Protein AF-A0A061F6M1-F1 (afdb_monomer_lite)

Sequence (138 aa):
MARRAATRREVLHADFLTPPITKESMLVLGKLADVKAVAQGGYAQAERCCISTGHSEVLTSDPDVVAALNITGNFGFQPCSHGDFLGAILGTCIAREKLGDIILQWAEHADDYSLGRSLSAKEGKEGCESHRLSDHRL

Foldseek 3Di:
DQVCQQPVQDKDKFFWDAQVCVVVVQVVQVPDPQKDKDWDQPDDPWRTTMIIIHGCVNCVDDDPFKDKDKDWDQCLVPDDDPVNVVVVVVVVVDDPRQKTDKDWDDDPDPPDSPGITMIIIMGTDDPDDDPPPPDPDD

Organism: Theobroma cacao (NCBI:txid3641)

Structure (mmCIF, N/CA/C/O backbone):
data_AF-A0A061F6M1-F1
#
_entry.id   AF-A0A061F6M1-F1
#
loop_
_atom_site.group_PDB
_atom_site.id
_atom_site.type_symbol
_atom_site.label_atom_id
_atom_site.label_alt_id
_atom_site.label_comp_id
_atom_site.label_asym_id
_atom_site.label_entity_id
_atom_site.label_seq_id
_atom_site.pdbx_PDB_ins_code
_atom_site.Cartn_x
_atom_site.Cartn_y
_atom_site.Cartn_z
_atom_site.occupancy
_atom_site.B_iso_or_equiv
_atom_site.auth_seq_id
_atom_site.auth_comp_id
_atom_site.auth_asym_id
_atom_site.auth_atom_id
_atom_site.pdbx_PDB_model_num
ATOM 1 N N . MET A 1 1 ? -9.709 8.203 10.383 1.00 82.62 1 MET A N 1
ATOM 2 C CA . MET A 1 1 ? -10.407 6.990 9.893 1.00 82.62 1 MET A CA 1
ATOM 3 C C . MET A 1 1 ? -10.977 6.147 11.032 1.00 82.62 1 MET A C 1
ATOM 5 O O . MET A 1 1 ? -12.186 5.983 11.063 1.00 82.62 1 MET A O 1
ATOM 9 N N . ALA A 1 2 ? -10.174 5.707 12.009 1.00 82.69 2 ALA A N 1
ATOM 10 C CA . ALA A 1 2 ? -10.619 4.812 13.092 1.00 82.69 2 ALA A CA 1
ATOM 11 C C . ALA A 1 2 ? -11.904 5.240 13.832 1.00 82.69 2 ALA A C 1
ATOM 13 O O . ALA A 1 2 ? -12.821 4.440 13.974 1.00 82.69 2 ALA A O 1
ATOM 14 N N . ARG A 1 3 ? -12.038 6.520 14.219 1.00 84.25 3 ARG A N 1
ATOM 15 C CA . ARG A 1 3 ? -13.266 7.024 14.869 1.00 84.25 3 ARG A CA 1
ATOM 16 C C . ARG A 1 3 ? -14.522 6.806 14.019 1.00 84.25 3 ARG A C 1
ATOM 18 O O . ARG A 1 3 ? -15.560 6.458 14.559 1.00 84.25 3 ARG A O 1
ATOM 25 N N . ARG A 1 4 ? -14.420 7.011 12.700 1.00 83.69 4 ARG A N 1
ATOM 26 C CA . ARG A 1 4 ? -15.524 6.781 11.755 1.00 83.69 4 ARG A CA 1
ATOM 27 C C . ARG A 1 4 ? -15.814 5.290 11.599 1.00 83.69 4 ARG A C 1
ATOM 29 O O . ARG A 1 4 ? -16.978 4.925 11.586 1.00 83.69 4 ARG A O 1
ATOM 36 N N . ALA A 1 5 ? -14.778 4.456 11.515 1.00 83.31 5 ALA A N 1
ATOM 37 C CA . ALA A 1 5 ? -14.935 3.006 11.433 1.00 83.31 5 ALA A CA 1
ATOM 38 C C . ALA A 1 5 ? -15.688 2.448 12.654 1.00 83.31 5 ALA A C 1
ATOM 40 O O . ALA A 1 5 ? -16.641 1.692 12.489 1.00 83.31 5 ALA A O 1
ATOM 41 N N . ALA A 1 6 ? -15.330 2.900 13.861 1.00 83.50 6 ALA A N 1
ATOM 42 C CA . ALA A 1 6 ? -15.984 2.486 15.100 1.00 83.50 6 ALA A CA 1
ATOM 43 C C . ALA A 1 6 ? -17.452 2.939 15.185 1.00 83.50 6 ALA A C 1
ATOM 45 O O . ALA A 1 6 ? -18.319 2.154 15.553 1.00 83.50 6 ALA A O 1
ATOM 46 N N . THR A 1 7 ? -17.759 4.194 14.829 1.00 86.00 7 THR A N 1
ATOM 47 C CA . THR A 1 7 ? -19.118 4.738 15.012 1.00 86.00 7 THR A CA 1
ATOM 48 C C . THR A 1 7 ? -20.073 4.433 13.864 1.00 86.00 7 THR A C 1
ATOM 50 O O . THR A 1 7 ? -21.268 4.288 14.096 1.00 86.00 7 THR A O 1
ATOM 53 N N . ARG A 1 8 ? -19.574 4.368 12.625 1.00 83.44 8 ARG A N 1
ATOM 54 C CA . ARG A 1 8 ? -20.399 4.222 11.414 1.00 83.44 8 ARG A CA 1
ATOM 55 C C . ARG A 1 8 ? -20.388 2.809 10.842 1.00 83.44 8 ARG A C 1
ATOM 57 O O . ARG A 1 8 ? -21.097 2.568 9.874 1.00 83.44 8 ARG A O 1
ATOM 64 N N . ARG A 1 9 ? -19.597 1.892 11.418 1.00 83.19 9 ARG A N 1
ATOM 65 C CA . ARG A 1 9 ? -19.432 0.510 10.927 1.00 83.19 9 ARG A CA 1
ATOM 66 C C . ARG A 1 9 ? -19.046 0.449 9.437 1.00 83.19 9 ARG A C 1
ATOM 68 O O . ARG A 1 9 ? -19.394 -0.487 8.729 1.00 83.19 9 ARG A O 1
ATOM 75 N N . GLU A 1 10 ? -18.304 1.451 8.971 1.00 88.12 10 GLU A N 1
ATOM 76 C CA . GLU A 1 10 ? -17.754 1.532 7.613 1.00 88.12 10 GLU A CA 1
ATOM 77 C C . GLU A 1 10 ? -16.320 0.982 7.597 1.00 88.12 10 GLU A C 1
ATOM 79 O O . GLU A 1 10 ? -15.579 1.144 8.572 1.00 88.12 10 GLU A O 1
ATOM 84 N N . VAL A 1 11 ? -15.907 0.390 6.473 1.00 91.94 11 VAL A N 1
ATOM 85 C CA . VAL A 1 11 ? -14.490 0.121 6.190 1.00 91.94 11 VAL A CA 1
ATOM 86 C C . VAL A 1 11 ? -13.930 1.300 5.401 1.00 91.94 11 VAL A C 1
ATOM 88 O O . VAL A 1 11 ? -14.535 1.760 4.436 1.00 91.94 11 VAL A O 1
ATOM 91 N N . LEU A 1 12 ? -12.792 1.824 5.844 1.00 93.50 12 LEU A N 1
ATOM 92 C CA . LEU A 1 12 ? -12.101 2.946 5.222 1.00 93.50 12 LEU A CA 1
ATOM 93 C C . LEU A 1 12 ? -10.690 2.526 4.838 1.00 93.50 12 LEU A C 1
ATOM 95 O O . LEU A 1 12 ? -10.014 1.851 5.614 1.00 93.50 12 LEU A O 1
ATOM 99 N N . HIS A 1 13 ? -10.227 3.005 3.692 1.00 94.62 13 HIS A N 1
ATOM 100 C CA . HIS A 1 13 ? -8.915 2.683 3.143 1.00 94.62 13 HIS A CA 1
ATOM 101 C C . HIS A 1 13 ? -8.049 3.938 3.120 1.00 94.62 13 HIS A C 1
ATOM 103 O O . HIS A 1 13 ? -8.524 5.021 2.776 1.00 94.62 13 HIS A O 1
ATOM 109 N N . ALA A 1 14 ? -6.809 3.803 3.576 1.00 94.81 14 ALA A N 1
ATOM 110 C CA . ALA A 1 14 ? -5.799 4.836 3.428 1.00 94.81 14 ALA A CA 1
ATOM 111 C C . ALA A 1 14 ? -5.137 4.698 2.056 1.00 94.81 14 ALA A C 1
ATOM 113 O O . ALA A 1 14 ? -5.191 3.639 1.435 1.00 94.81 14 ALA A O 1
ATOM 114 N N . ASP A 1 15 ? -4.450 5.740 1.622 1.00 95.88 15 ASP A N 1
ATOM 115 C CA . ASP A 1 15 ? -3.541 5.632 0.486 1.00 95.88 15 ASP A CA 1
ATOM 116 C C . ASP A 1 15 ? -2.337 4.738 0.823 1.00 95.88 15 ASP A C 1
ATOM 118 O O . ASP A 1 15 ? -2.162 4.308 1.968 1.00 95.88 15 ASP A O 1
ATOM 122 N N . PHE A 1 16 ? -1.484 4.443 -0.159 1.00 96.12 16 PHE A N 1
ATOM 123 C CA . PHE A 1 16 ? -0.243 3.719 0.090 1.00 96.12 16 PHE A CA 1
ATOM 124 C C . PHE A 1 16 ? 0.690 4.532 0.985 1.00 96.12 16 PHE A C 1
ATOM 126 O O . PHE A 1 16 ? 1.196 5.599 0.626 1.00 96.12 16 PHE A O 1
ATOM 133 N N . LEU A 1 17 ? 0.984 3.975 2.149 1.00 96.25 17 LEU A N 1
ATOM 134 C CA . LEU A 1 17 ? 1.886 4.540 3.137 1.00 96.25 17 LEU A CA 1
ATOM 135 C C . LEU A 1 17 ? 3.296 3.977 2.939 1.00 96.25 17 LEU A C 1
ATOM 137 O O . LEU A 1 17 ? 3.492 2.921 2.338 1.00 96.25 17 LEU A O 1
ATOM 141 N N . THR A 1 18 ? 4.304 4.693 3.432 1.00 95.56 18 THR A N 1
ATOM 142 C CA . THR A 1 18 ? 5.681 4.182 3.482 1.00 95.56 18 THR A CA 1
ATOM 143 C C . THR A 1 18 ? 5.823 3.120 4.585 1.00 95.56 18 THR A C 1
ATOM 145 O O . THR A 1 18 ? 4.991 3.084 5.502 1.00 95.56 18 THR A O 1
ATOM 148 N N . PRO A 1 19 ? 6.868 2.268 4.559 1.00 95.31 19 PRO A N 1
ATOM 149 C CA . PRO A 1 19 ? 7.043 1.223 5.568 1.00 95.31 19 PRO A CA 1
ATOM 150 C C . PRO A 1 19 ? 7.049 1.735 7.023 1.00 95.31 19 PRO A C 1
ATOM 152 O O . PRO A 1 19 ? 6.340 1.154 7.850 1.00 95.31 19 PRO A O 1
ATOM 155 N N . PRO A 1 20 ? 7.756 2.838 7.373 1.00 96.94 20 PRO A N 1
ATOM 156 C CA . PRO A 1 20 ? 7.743 3.356 8.743 1.00 96.94 20 PRO A CA 1
ATOM 157 C C . PRO A 1 20 ? 6.348 3.806 9.186 1.00 96.94 20 PRO A C 1
ATOM 159 O O . PRO A 1 20 ? 5.884 3.419 10.257 1.00 96.94 20 PRO A O 1
ATOM 162 N N . ILE A 1 21 ? 5.639 4.542 8.324 1.00 96.88 21 ILE A N 1
ATOM 163 C CA . ILE A 1 21 ? 4.302 5.067 8.625 1.00 96.88 21 ILE A CA 1
ATOM 164 C C . ILE A 1 21 ? 3.281 3.934 8.734 1.00 96.88 21 ILE A C 1
ATOM 166 O O . ILE A 1 21 ? 2.440 3.953 9.633 1.00 96.88 21 ILE A O 1
ATOM 170 N N . THR A 1 22 ? 3.370 2.918 7.871 1.00 96.44 22 THR A N 1
ATOM 171 C CA . THR A 1 22 ? 2.519 1.721 7.951 1.00 96.44 22 THR A CA 1
ATOM 172 C C . THR A 1 22 ? 2.716 1.020 9.292 1.00 96.44 22 THR A C 1
ATOM 174 O O . THR A 1 22 ? 1.748 0.735 9.998 1.00 96.44 22 THR A O 1
ATOM 177 N N . LYS A 1 23 ? 3.978 0.785 9.673 1.00 96.12 23 LYS A N 1
ATOM 178 C CA . LYS A 1 23 ? 4.340 0.107 10.920 1.00 96.12 23 LYS A CA 1
ATOM 179 C C . LYS A 1 23 ? 3.819 0.854 12.144 1.00 96.12 23 LYS A C 1
ATOM 181 O O . LYS A 1 23 ? 3.188 0.244 13.005 1.00 96.12 23 LYS A O 1
ATOM 186 N N . GLU A 1 24 ? 4.058 2.160 12.218 1.00 97.62 24 GLU A N 1
ATOM 187 C CA . GLU A 1 24 ? 3.588 3.000 13.324 1.00 97.62 24 GLU A CA 1
ATOM 188 C C . GLU A 1 24 ? 2.059 3.047 13.389 1.00 97.62 24 GLU A C 1
ATOM 190 O O . GLU A 1 24 ? 1.477 2.864 14.460 1.00 97.62 24 GLU A O 1
ATOM 195 N N . SER A 1 25 ? 1.398 3.208 12.240 1.00 96.44 25 SER A N 1
ATOM 196 C CA . SER A 1 25 ? -0.064 3.253 12.153 1.00 96.44 25 SER A CA 1
ATOM 197 C C . SER A 1 25 ? -0.699 1.957 12.645 1.00 96.44 25 SER A C 1
ATOM 199 O O . SER A 1 25 ? -1.625 2.004 13.450 1.00 96.44 25 SER A O 1
ATOM 201 N N . MET A 1 26 ? -0.179 0.797 12.231 1.00 96.75 26 MET A N 1
ATOM 202 C CA . MET A 1 26 ? -0.667 -0.506 12.698 1.00 96.75 26 MET A CA 1
ATOM 203 C C . MET A 1 26 ? -0.486 -0.679 14.213 1.00 96.75 26 MET A C 1
ATOM 205 O O . MET A 1 26 ? -1.375 -1.203 14.882 1.00 96.75 26 MET A O 1
ATOM 209 N N . LEU A 1 27 ? 0.620 -0.177 14.773 1.00 97.06 27 LEU A N 1
ATOM 210 C CA . LEU A 1 27 ? 0.896 -0.196 16.214 1.00 97.06 27 LEU A CA 1
ATOM 211 C C . LEU A 1 27 ? -0.103 0.647 17.019 1.00 97.06 27 LEU A C 1
ATOM 213 O O . LEU A 1 27 ? -0.479 0.272 18.129 1.00 97.06 27 LEU A O 1
ATOM 217 N N . VAL A 1 28 ? -0.516 1.796 16.481 1.00 96.31 28 VAL A N 1
ATOM 218 C CA . VAL A 1 28 ? -1.509 2.674 17.114 1.00 96.31 28 VAL A CA 1
ATOM 219 C C . VAL A 1 28 ? -2.919 2.110 16.945 1.00 96.31 28 VAL A C 1
ATOM 221 O O . VAL A 1 28 ? -3.662 2.030 17.921 1.00 96.31 28 VAL A O 1
ATOM 224 N N . LEU A 1 29 ? -3.283 1.685 15.733 1.00 95.31 29 LEU A N 1
ATOM 225 C CA . LEU A 1 29 ? -4.609 1.147 15.423 1.00 95.31 29 LEU A CA 1
ATOM 226 C C . LEU A 1 29 ? -4.892 -0.156 16.176 1.00 95.31 29 LEU A C 1
ATOM 228 O O . LEU A 1 29 ? -6.005 -0.335 16.655 1.00 95.31 29 LEU A O 1
ATOM 232 N N . GLY A 1 30 ? -3.884 -1.013 16.364 1.00 93.62 30 GLY A N 1
ATOM 233 C CA . GLY A 1 30 ? -4.015 -2.258 17.126 1.00 93.62 30 GLY A CA 1
ATOM 234 C C . GLY A 1 30 ? -4.314 -2.073 18.619 1.00 93.62 30 GLY A C 1
ATOM 235 O O . GLY A 1 30 ? -4.651 -3.042 19.291 1.00 93.62 30 GLY A O 1
ATOM 236 N N . LYS A 1 31 ? -4.207 -0.848 19.155 1.00 94.62 31 LYS A N 1
ATOM 237 C CA . LYS A 1 31 ? -4.569 -0.524 20.548 1.00 94.62 31 LYS A CA 1
ATOM 238 C C . LYS A 1 31 ? -6.026 -0.085 20.707 1.00 94.62 31 LYS A C 1
ATOM 240 O O . LYS A 1 31 ? -6.475 0.106 21.834 1.00 94.62 31 LYS A O 1
ATOM 245 N N . LEU A 1 32 ? -6.743 0.147 19.608 1.00 92.75 32 LEU A N 1
ATOM 246 C CA . LEU A 1 32 ? -8.117 0.636 19.649 1.00 92.75 32 LEU A CA 1
ATOM 247 C C . LEU A 1 32 ? -9.091 -0.535 19.783 1.00 92.75 32 LEU A C 1
ATOM 249 O O . LEU A 1 32 ? -9.065 -1.466 18.983 1.00 92.75 32 LEU A O 1
ATOM 253 N N . ALA A 1 33 ? -9.972 -0.461 20.781 1.00 89.12 33 ALA A N 1
ATOM 254 C CA . ALA A 1 33 ? -11.077 -1.402 20.912 1.00 89.12 33 ALA A CA 1
ATOM 255 C C . ALA A 1 33 ? -12.041 -1.273 19.723 1.00 89.12 33 ALA A C 1
ATOM 257 O O . ALA A 1 33 ? -12.199 -0.189 19.155 1.00 89.12 33 ALA A O 1
ATOM 258 N N . ASP A 1 34 ? -12.667 -2.392 19.357 1.00 89.19 34 ASP A N 1
ATOM 259 C CA . ASP A 1 34 ? -13.710 -2.494 18.326 1.00 89.19 34 ASP A CA 1
ATOM 260 C C . ASP A 1 34 ? -13.290 -2.074 16.907 1.00 89.19 34 ASP A C 1
ATOM 262 O O . ASP A 1 34 ? -14.112 -2.025 15.990 1.00 89.19 34 ASP A O 1
ATOM 266 N N . VAL A 1 35 ? -11.998 -1.820 16.696 1.00 92.44 35 VAL A N 1
ATOM 267 C CA . VAL A 1 35 ? -11.416 -1.484 15.401 1.00 92.44 35 VAL A CA 1
ATOM 268 C C . VAL A 1 35 ? -10.440 -2.576 14.997 1.00 92.44 35 VAL A C 1
ATOM 270 O O . VAL A 1 35 ? -9.528 -2.932 15.738 1.00 92.44 35 VAL A O 1
ATOM 273 N N . LYS A 1 36 ? -10.589 -3.057 13.767 1.00 95.06 36 LYS A N 1
ATOM 274 C CA . LYS A 1 36 ? -9.608 -3.899 13.097 1.00 95.06 36 LYS A CA 1
ATOM 275 C C . LYS A 1 36 ? -8.922 -3.094 12.001 1.00 95.06 36 LYS A C 1
ATOM 277 O O . LYS A 1 36 ? -9.555 -2.292 11.309 1.00 95.06 36 LYS A O 1
ATOM 282 N N . ALA A 1 37 ? -7.624 -3.320 11.852 1.00 96.12 37 ALA A N 1
ATOM 283 C CA . ALA A 1 37 ? -6.817 -2.762 10.781 1.00 96.12 37 ALA A CA 1
ATOM 284 C C . ALA A 1 37 ? -6.080 -3.885 10.047 1.00 96.12 37 ALA A C 1
ATOM 286 O O . ALA A 1 37 ? -5.609 -4.830 10.679 1.00 96.12 37 ALA A O 1
ATOM 287 N N . VAL A 1 38 ? -5.986 -3.777 8.725 1.00 96.31 38 VAL A N 1
ATOM 288 C CA . VAL A 1 38 ? -5.270 -4.717 7.854 1.00 96.31 38 VAL A CA 1
ATOM 289 C C . VAL A 1 38 ? -4.398 -3.903 6.905 1.00 96.31 38 VAL A C 1
ATOM 291 O O . VAL A 1 38 ? -4.900 -3.001 6.236 1.00 96.31 38 VAL A O 1
ATOM 294 N N . ALA A 1 39 ? -3.100 -4.202 6.860 1.00 95.75 39 ALA A N 1
ATOM 295 C CA . ALA A 1 39 ? -2.158 -3.586 5.928 1.00 95.75 39 ALA A CA 1
ATOM 296 C C . ALA A 1 39 ? -1.983 -4.475 4.691 1.00 95.75 39 ALA A C 1
ATOM 298 O O . ALA A 1 39 ? -1.826 -5.688 4.823 1.00 95.75 39 ALA A O 1
ATOM 299 N N . GLN A 1 40 ? -2.018 -3.884 3.495 1.00 95.12 40 GLN A N 1
ATOM 300 C CA . GLN A 1 40 ? -1.9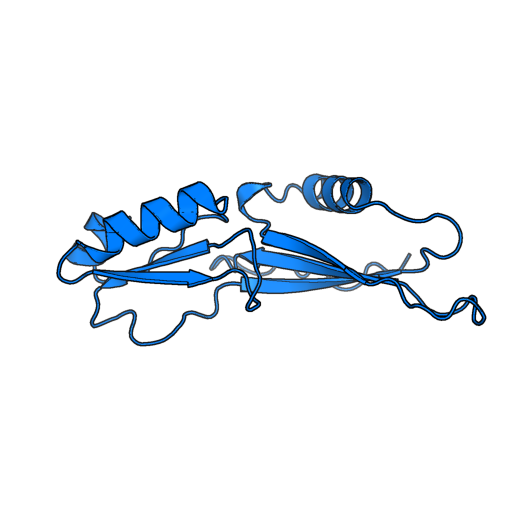74 -4.616 2.230 1.00 95.12 40 GLN A CA 1
ATOM 301 C C . GLN A 1 40 ? -1.168 -3.866 1.175 1.00 95.12 40 GLN A C 1
ATOM 303 O O . GLN A 1 40 ? -1.483 -2.727 0.839 1.00 95.12 40 GLN A O 1
ATOM 308 N N . GLY A 1 41 ? -0.168 -4.534 0.602 1.00 91.69 41 GLY A N 1
ATOM 309 C CA . GLY A 1 41 ? 0.581 -4.034 -0.557 1.00 91.69 41 GLY A CA 1
ATOM 310 C C . GLY A 1 41 ? 0.427 -4.888 -1.821 1.00 91.69 41 GLY A C 1
ATOM 311 O O . GLY A 1 41 ? 1.049 -4.626 -2.845 1.00 91.69 41 GLY A O 1
ATOM 312 N N . GLY A 1 42 ? -0.427 -5.916 -1.776 1.00 89.31 42 GLY A N 1
ATOM 313 C CA . GLY A 1 42 ? -0.744 -6.768 -2.928 1.00 89.31 42 GLY A CA 1
ATOM 314 C C . GLY A 1 42 ? 0.267 -7.884 -3.228 1.00 89.31 42 GLY A C 1
ATOM 315 O O . GLY A 1 42 ? 0.146 -8.517 -4.280 1.00 89.31 42 GLY A O 1
ATOM 316 N N . TYR A 1 43 ? 1.248 -8.104 -2.345 1.00 90.50 43 TYR A N 1
ATOM 317 C CA . TYR A 1 43 ? 2.127 -9.281 -2.247 1.00 90.50 43 TYR A CA 1
ATOM 318 C C . TYR A 1 43 ? 2.819 -9.305 -0.865 1.00 90.50 43 TYR A C 1
ATOM 320 O O . TYR A 1 43 ? 2.711 -8.341 -0.109 1.00 90.50 43 TYR A O 1
ATOM 328 N N . ALA A 1 44 ? 3.497 -10.404 -0.511 1.00 88.19 44 ALA A N 1
ATOM 329 C CA . ALA A 1 44 ? 3.994 -10.632 0.853 1.00 88.19 44 ALA A CA 1
ATOM 330 C C . ALA A 1 44 ? 5.131 -9.686 1.289 1.00 88.19 44 ALA A C 1
ATOM 332 O O . ALA A 1 44 ? 5.208 -9.331 2.461 1.00 88.19 44 ALA A O 1
ATOM 333 N N . GLN A 1 45 ? 6.006 -9.279 0.367 1.00 90.94 45 GLN A N 1
ATOM 334 C CA . GLN A 1 45 ? 7.169 -8.422 0.641 1.00 90.94 45 GLN A CA 1
ATOM 335 C C . GLN A 1 45 ? 6.945 -6.965 0.220 1.00 90.94 45 GLN A C 1
ATOM 337 O O . GLN A 1 45 ? 7.907 -6.266 -0.091 1.00 90.94 45 GLN A O 1
ATOM 342 N N . ALA A 1 46 ? 5.689 -6.524 0.147 1.00 92.56 46 ALA A N 1
ATOM 343 C CA . ALA A 1 46 ? 5.391 -5.155 -0.237 1.00 92.56 46 ALA A CA 1
ATOM 344 C C . ALA A 1 46 ? 5.931 -4.156 0.794 1.00 92.56 46 ALA A C 1
ATOM 346 O O . ALA A 1 46 ? 5.680 -4.283 1.994 1.00 92.56 46 ALA A O 1
ATOM 347 N N . GLU A 1 47 ? 6.657 -3.153 0.316 1.00 91.50 47 GLU A N 1
ATOM 348 C CA . GLU A 1 47 ? 7.182 -2.052 1.110 1.00 91.50 47 GLU A CA 1
ATOM 349 C C . GLU A 1 47 ? 6.084 -1.019 1.362 1.00 91.50 47 GLU A C 1
ATOM 351 O O . GLU A 1 47 ? 5.822 -0.638 2.509 1.00 91.50 47 GLU A O 1
ATOM 356 N N . ARG A 1 48 ? 5.408 -0.572 0.298 1.00 94.75 48 ARG A N 1
ATOM 357 C CA . ARG A 1 48 ? 4.281 0.351 0.420 1.00 94.75 48 ARG A CA 1
ATOM 358 C C . ARG A 1 48 ? 2.976 -0.409 0.593 1.00 94.75 48 ARG A C 1
ATOM 360 O O . ARG A 1 48 ? 2.621 -1.259 -0.221 1.00 94.75 48 ARG A O 1
ATOM 367 N N . CYS A 1 49 ? 2.209 -0.038 1.613 1.00 95.62 49 CYS A N 1
ATOM 368 C CA . CYS A 1 49 ? 0.936 -0.684 1.928 1.00 95.62 49 CYS A CA 1
ATOM 369 C C . CYS A 1 49 ? -0.191 0.332 2.131 1.00 95.62 49 CYS A C 1
ATOM 371 O O . CYS A 1 49 ? -0.005 1.375 2.755 1.00 95.62 49 CYS A O 1
ATOM 373 N N . CYS A 1 50 ? -1.381 -0.013 1.649 1.00 95.50 50 CYS A N 1
ATOM 374 C CA . CYS A 1 50 ? -2.648 0.581 2.057 1.00 95.50 50 CYS A CA 1
ATOM 375 C C . CYS A 1 50 ? -3.058 -0.001 3.419 1.00 95.50 50 CYS A C 1
ATOM 377 O O . CYS A 1 50 ? -2.842 -1.187 3.674 1.00 95.50 50 CYS A O 1
ATOM 379 N N . ILE A 1 51 ? -3.666 0.809 4.290 1.00 96.25 51 ILE A N 1
ATOM 380 C CA . ILE A 1 51 ? -4.292 0.315 5.524 1.00 96.25 51 ILE A CA 1
ATOM 381 C C . ILE A 1 51 ? -5.808 0.407 5.400 1.00 96.25 51 ILE A C 1
ATOM 383 O O . ILE A 1 51 ? -6.376 1.494 5.287 1.00 96.25 51 ILE A O 1
ATOM 387 N N . SER A 1 52 ? -6.459 -0.742 5.518 1.00 96.81 52 SER A N 1
ATOM 388 C CA . SER A 1 52 ? -7.905 -0.870 5.652 1.00 96.81 52 SER A CA 1
ATOM 389 C C . SER A 1 52 ? -8.275 -0.872 7.129 1.00 96.81 52 SER A C 1
ATOM 391 O O . SER A 1 52 ? -7.769 -1.690 7.888 1.00 96.81 52 SER A O 1
ATOM 393 N N . THR A 1 53 ? -9.142 0.046 7.551 1.00 96.06 53 THR A N 1
ATOM 394 C CA . THR A 1 53 ? -9.613 0.186 8.937 1.00 96.06 53 THR A CA 1
ATOM 395 C C . THR A 1 53 ? -11.129 0.051 8.981 1.00 96.06 53 THR A C 1
ATOM 397 O O . THR A 1 53 ? -11.826 0.806 8.307 1.00 96.06 53 THR A O 1
ATOM 400 N N . GLY A 1 54 ? -11.650 -0.858 9.800 1.00 94.75 54 GLY A N 1
ATOM 401 C CA . GLY A 1 54 ? -13.085 -1.111 9.938 1.00 94.75 54 GLY A CA 1
ATOM 402 C C . GLY A 1 54 ? -13.454 -1.530 11.356 1.00 94.75 54 GLY A C 1
ATOM 403 O O . GLY A 1 54 ? -12.579 -1.821 12.169 1.00 94.75 54 GLY A O 1
ATOM 404 N N . HIS A 1 55 ? -14.750 -1.571 11.661 1.00 94.12 55 HIS A N 1
ATOM 405 C CA . HIS A 1 55 ? -15.214 -2.215 12.891 1.00 94.12 55 HIS A CA 1
ATOM 406 C C . HIS A 1 55 ? -14.886 -3.717 12.850 1.00 94.12 55 HIS A C 1
ATOM 408 O O . HIS A 1 55 ? -14.997 -4.330 11.784 1.00 94.12 55 HIS A O 1
ATOM 414 N N . SER A 1 56 ? -14.518 -4.326 13.980 1.00 89.94 56 SER A N 1
ATOM 415 C CA . SER A 1 56 ? -14.083 -5.737 14.033 1.00 89.94 56 SER A CA 1
ATOM 416 C C . SER A 1 56 ? -15.124 -6.731 13.499 1.00 89.94 56 SER A C 1
ATOM 418 O O . SER A 1 56 ? -14.762 -7.728 12.882 1.00 89.94 56 SER A O 1
ATOM 420 N N . GLU A 1 57 ? -16.415 -6.435 13.679 1.00 90.62 57 GLU A N 1
ATOM 421 C CA . GLU A 1 57 ? -17.531 -7.235 13.134 1.00 90.62 57 GLU A CA 1
ATOM 422 C C . GLU A 1 57 ? -17.712 -7.098 11.612 1.00 90.62 57 GLU A C 1
ATOM 424 O O . GLU A 1 57 ? -18.351 -7.945 10.997 1.00 90.62 57 GLU A O 1
ATOM 429 N N . VAL A 1 58 ? -17.195 -6.026 11.004 1.00 92.31 58 VAL A N 1
ATOM 430 C CA . VAL A 1 58 ? -1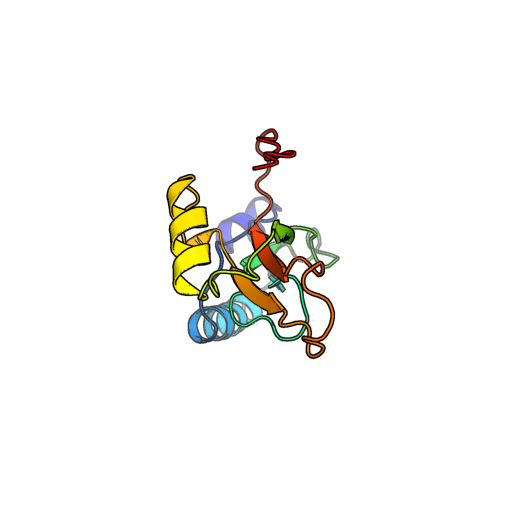7.385 -5.723 9.574 1.00 92.31 58 VAL A CA 1
ATOM 431 C C . VAL A 1 58 ? -16.164 -6.147 8.765 1.00 92.31 58 VAL A C 1
ATOM 433 O O . VAL A 1 58 ? -16.297 -6.771 7.717 1.00 92.31 58 VAL A O 1
ATOM 436 N N . LEU A 1 59 ? -14.960 -5.848 9.258 1.00 92.75 59 LEU A N 1
ATOM 437 C CA . LEU A 1 59 ? -13.705 -6.213 8.601 1.00 92.75 59 LEU A CA 1
ATOM 438 C C . LEU A 1 59 ? -13.281 -7.636 8.994 1.00 92.75 59 LEU A C 1
ATOM 440 O O . LEU A 1 59 ? -12.272 -7.848 9.664 1.00 92.75 59 LEU A O 1
ATOM 444 N N . THR A 1 60 ? -14.070 -8.640 8.627 1.00 91.56 60 THR A N 1
ATOM 445 C CA . THR A 1 60 ? -13.845 -10.027 9.071 1.00 91.56 60 THR A CA 1
ATOM 446 C C . THR A 1 60 ? -12.750 -10.739 8.277 1.00 91.56 60 THR A C 1
ATOM 448 O O . THR A 1 60 ? -11.998 -11.517 8.865 1.00 91.56 60 THR A O 1
ATOM 451 N N . SER A 1 61 ? -12.566 -10.396 7.003 1.00 91.31 61 SER A N 1
ATOM 452 C CA . SER A 1 61 ? -11.521 -10.922 6.116 1.00 91.31 61 SER A CA 1
ATOM 453 C C . SER A 1 61 ? -10.561 -9.833 5.630 1.00 91.31 61 SER A C 1
ATOM 455 O O . SER A 1 61 ? -10.788 -8.641 5.849 1.00 91.31 61 SER A O 1
ATOM 457 N N . ASP A 1 62 ? -9.500 -10.248 4.941 1.00 88.62 62 ASP A N 1
ATOM 458 C CA . ASP A 1 62 ? -8.617 -9.327 4.230 1.00 88.62 62 ASP A CA 1
ATOM 459 C C . ASP A 1 62 ? -9.369 -8.715 3.032 1.00 88.62 62 ASP A C 1
ATOM 461 O O . ASP A 1 62 ? -9.975 -9.458 2.254 1.00 88.62 62 ASP A O 1
ATOM 465 N N . PRO A 1 63 ? -9.394 -7.379 2.879 1.00 88.69 63 PRO A N 1
ATOM 466 C CA . PRO A 1 63 ? -10.187 -6.740 1.833 1.00 88.69 63 PRO A CA 1
ATOM 467 C C . PRO A 1 63 ? -9.466 -6.741 0.477 1.00 88.69 63 PRO A C 1
ATOM 469 O O . PRO A 1 63 ? -8.269 -6.508 0.392 1.00 88.69 63 PRO A O 1
ATOM 472 N N . ASP A 1 64 ? -10.176 -6.963 -0.625 1.00 89.81 64 ASP A N 1
ATOM 473 C CA . ASP A 1 64 ? -9.577 -6.929 -1.968 1.00 89.81 64 ASP A CA 1
ATOM 474 C C . ASP A 1 64 ? -9.531 -5.492 -2.521 1.00 89.81 64 ASP A C 1
ATOM 476 O O . ASP A 1 64 ? -10.366 -5.092 -3.330 1.00 89.81 64 ASP A O 1
ATOM 480 N N . VAL A 1 65 ? -8.571 -4.696 -2.040 1.00 90.94 65 VAL A N 1
ATOM 481 C CA . VAL A 1 65 ? -8.455 -3.253 -2.352 1.00 90.94 65 VAL A CA 1
ATOM 482 C C . VAL A 1 65 ? -7.200 -2.883 -3.131 1.00 90.94 65 VAL A C 1
ATOM 484 O O . VAL A 1 65 ? -7.000 -1.715 -3.440 1.00 90.94 65 VAL A O 1
ATOM 487 N N . VAL A 1 66 ? -6.351 -3.853 -3.471 1.00 92.69 66 VAL A N 1
ATOM 488 C CA . VAL A 1 66 ? -5.123 -3.619 -4.241 1.00 92.69 66 VAL A CA 1
ATOM 489 C C . VAL A 1 66 ? -5.173 -4.428 -5.530 1.00 92.69 66 VAL A C 1
ATOM 491 O O . VAL A 1 66 ? -5.278 -5.652 -5.500 1.00 92.69 66 VAL A O 1
ATOM 494 N N . ALA A 1 67 ? -5.063 -3.752 -6.670 1.00 91.06 67 ALA A N 1
ATOM 495 C CA . ALA A 1 67 ? -4.952 -4.371 -7.985 1.00 91.06 67 ALA A CA 1
ATOM 496 C C . ALA A 1 67 ? -3.499 -4.375 -8.472 1.00 91.06 67 ALA A C 1
ATOM 498 O O . ALA A 1 67 ? -2.727 -3.475 -8.152 1.00 91.06 67 ALA A O 1
ATOM 499 N N . ALA A 1 68 ? -3.130 -5.383 -9.264 1.00 90.12 68 ALA A N 1
ATOM 500 C CA . ALA A 1 68 ? -1.878 -5.391 -10.013 1.00 90.12 68 ALA A CA 1
ATOM 501 C C . ALA A 1 68 ? -2.112 -4.843 -11.424 1.00 90.12 68 ALA A C 1
ATOM 503 O O . ALA A 1 68 ? -2.973 -5.349 -12.139 1.00 90.12 68 ALA A O 1
ATOM 504 N N . LEU A 1 69 ? -1.317 -3.858 -11.828 1.00 88.00 69 LEU A N 1
ATOM 505 C CA . LEU A 1 69 ? -1.230 -3.362 -13.194 1.00 88.00 69 LEU A CA 1
ATOM 506 C C . LEU A 1 69 ? 0.015 -3.958 -13.844 1.00 88.00 69 LEU A C 1
ATOM 508 O O . LEU A 1 69 ? 1.120 -3.666 -13.395 1.00 88.00 69 LEU A O 1
ATOM 512 N N . ASN A 1 70 ? -0.162 -4.781 -14.877 1.00 88.06 70 ASN A N 1
ATOM 513 C CA . ASN A 1 70 ? 0.941 -5.351 -15.646 1.00 88.06 70 ASN A CA 1
ATOM 514 C C . ASN A 1 70 ? 1.155 -4.552 -16.939 1.00 88.06 70 ASN A C 1
ATOM 516 O O . ASN A 1 70 ? 0.265 -4.509 -17.784 1.00 88.06 70 ASN A O 1
ATOM 520 N N . ILE A 1 71 ? 2.327 -3.943 -17.098 1.00 83.38 71 ILE A N 1
ATOM 521 C CA . ILE A 1 71 ? 2.724 -3.194 -18.292 1.00 83.38 71 ILE A CA 1
ATOM 522 C C . ILE A 1 71 ? 3.736 -4.038 -19.057 1.00 83.38 71 ILE A C 1
ATOM 524 O O . ILE A 1 71 ? 4.822 -4.308 -18.549 1.00 83.38 71 ILE A O 1
ATOM 528 N N . THR A 1 72 ? 3.389 -4.440 -20.276 1.00 81.06 72 THR A N 1
ATOM 529 C CA . THR A 1 72 ? 4.264 -5.212 -21.166 1.00 81.06 72 THR A CA 1
ATOM 530 C C . THR A 1 72 ? 4.624 -4.402 -22.400 1.00 81.06 72 THR A C 1
ATOM 532 O O . THR A 1 72 ? 3.761 -3.731 -22.960 1.00 81.06 72 THR A O 1
ATOM 535 N N . GLY A 1 73 ? 5.866 -4.500 -22.866 1.00 77.06 73 GLY A N 1
ATOM 536 C CA . GLY A 1 73 ? 6.301 -3.785 -24.063 1.00 77.06 73 GLY A CA 1
ATOM 537 C C . GLY A 1 73 ? 7.664 -4.234 -24.574 1.00 77.06 73 GLY A C 1
ATOM 538 O O . GLY A 1 73 ? 8.373 -5.013 -23.927 1.00 77.06 73 GLY A O 1
ATOM 539 N N . ASN A 1 74 ? 8.043 -3.728 -25.748 1.00 77.38 74 ASN A N 1
ATOM 540 C CA . ASN A 1 74 ? 9.371 -3.954 -26.302 1.00 77.38 74 ASN A CA 1
ATOM 541 C C . ASN A 1 74 ? 10.377 -2.966 -25.700 1.00 77.38 74 ASN A C 1
ATOM 543 O O . ASN A 1 74 ? 10.641 -1.896 -26.242 1.00 77.38 74 ASN A O 1
ATOM 547 N N . PHE A 1 75 ? 10.965 -3.359 -24.577 1.00 76.69 75 PHE A N 1
ATOM 548 C CA . PHE A 1 75 ? 12.027 -2.602 -23.917 1.00 76.69 75 PHE A CA 1
ATOM 549 C C . PHE A 1 75 ? 13.429 -3.083 -24.332 1.00 76.69 75 PHE A C 1
ATOM 551 O O . PHE A 1 75 ? 14.421 -2.732 -23.694 1.00 76.69 75 PHE A O 1
ATOM 558 N N . GLY A 1 76 ? 13.533 -3.913 -25.378 1.00 67.50 76 GLY A N 1
ATOM 559 C CA . GLY A 1 76 ? 14.797 -4.497 -25.835 1.00 67.50 76 GLY A CA 1
ATOM 560 C C . GLY A 1 76 ? 15.803 -3.453 -26.326 1.00 67.50 76 GLY A C 1
ATOM 561 O O . GLY A 1 76 ? 16.996 -3.601 -26.082 1.00 67.50 76 GLY A O 1
ATOM 562 N N . PHE A 1 77 ? 15.319 -2.369 -26.941 1.00 69.06 77 PHE A N 1
ATOM 563 C CA . PHE A 1 77 ? 16.162 -1.314 -27.517 1.00 69.06 77 PHE A CA 1
ATOM 564 C C . PHE A 1 77 ? 16.693 -0.310 -26.491 1.00 69.06 77 PHE A C 1
ATOM 566 O O . PHE A 1 77 ? 17.817 0.168 -26.625 1.00 69.06 77 PHE A O 1
ATOM 573 N N . GLN A 1 78 ? 15.903 0.003 -25.463 1.00 72.12 78 GLN A N 1
ATOM 574 C CA . GLN A 1 78 ? 16.310 0.884 -24.374 1.00 72.12 78 GLN A CA 1
ATOM 575 C C . GLN A 1 78 ? 15.740 0.353 -23.056 1.00 72.12 78 GLN A C 1
ATOM 577 O O . GLN A 1 78 ? 14.521 0.211 -22.927 1.00 72.12 78 GLN A O 1
ATOM 582 N N . PRO A 1 79 ? 16.586 0.046 -22.058 1.00 74.94 79 PRO A N 1
ATOM 583 C CA . PRO A 1 79 ? 16.093 -0.310 -20.743 1.00 74.94 79 PRO A CA 1
ATOM 584 C C . PRO A 1 79 ? 15.395 0.870 -20.080 1.00 74.94 79 PRO A C 1
ATOM 586 O O . PRO A 1 79 ? 15.990 1.925 -19.883 1.00 74.94 79 PRO A O 1
ATOM 589 N N . CYS A 1 80 ? 14.129 0.664 -19.723 1.00 82.88 80 CYS A N 1
ATOM 590 C CA . CYS A 1 80 ? 13.388 1.575 -18.866 1.00 82.88 80 CYS A CA 1
ATOM 591 C C . CYS A 1 80 ? 13.761 1.316 -17.408 1.00 82.88 80 CYS A C 1
ATOM 593 O O . CYS A 1 80 ? 13.717 0.186 -16.916 1.00 82.88 80 CYS A O 1
ATOM 595 N N . SER A 1 81 ? 14.137 2.383 -1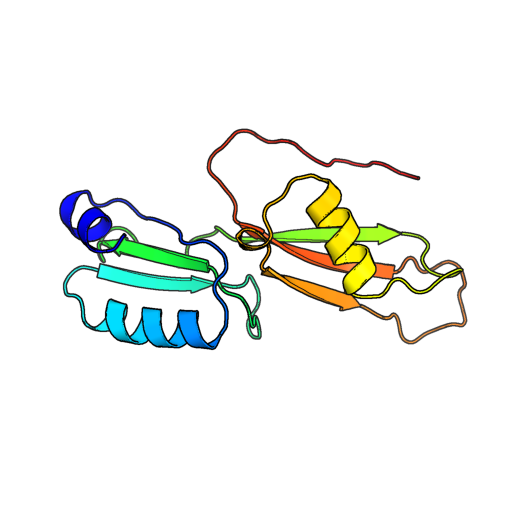6.723 1.00 85.81 81 SER A N 1
ATOM 596 C CA . SER A 1 81 ? 14.378 2.409 -15.291 1.00 85.81 81 SER A CA 1
ATOM 597 C C . SER A 1 81 ? 13.063 2.486 -14.516 1.00 85.81 81 SER A C 1
ATOM 599 O O . SER A 1 81 ? 12.013 2.837 -15.054 1.00 85.81 81 SER A O 1
ATOM 601 N N . HIS A 1 82 ? 13.126 2.243 -13.206 1.00 87.25 82 HIS A N 1
ATOM 602 C CA . HIS A 1 82 ? 11.997 2.484 -12.303 1.00 87.25 82 HIS A CA 1
ATOM 603 C C . HIS A 1 82 ? 11.442 3.915 -12.432 1.00 87.25 82 HIS A C 1
ATOM 605 O O . HIS A 1 82 ? 10.229 4.110 -12.389 1.00 87.25 82 HIS A O 1
ATOM 611 N N . GLY A 1 83 ? 12.323 4.906 -12.621 1.00 89.94 83 GLY A N 1
ATOM 612 C CA . GLY A 1 83 ? 11.947 6.310 -12.776 1.00 89.94 83 GLY A CA 1
ATOM 613 C C . GLY A 1 83 ? 11.138 6.585 -14.044 1.00 89.94 83 GLY A C 1
ATOM 614 O O . GLY A 1 83 ? 10.215 7.392 -13.996 1.00 89.94 83 GLY A O 1
ATOM 615 N N . ASP A 1 84 ? 11.419 5.875 -15.139 1.00 90.00 84 ASP A N 1
ATOM 616 C CA . ASP A 1 84 ? 10.694 6.037 -16.406 1.00 90.00 84 ASP A CA 1
ATOM 617 C C . ASP A 1 84 ? 9.248 5.553 -16.277 1.00 90.00 84 ASP A C 1
ATOM 619 O O . ASP A 1 84 ? 8.311 6.259 -16.649 1.00 90.00 84 ASP A O 1
ATOM 623 N N . PHE A 1 85 ? 9.050 4.379 -15.668 1.00 89.38 85 PHE A N 1
ATOM 624 C CA . PHE A 1 85 ? 7.708 3.863 -15.392 1.00 89.38 85 PHE A CA 1
ATOM 625 C C . PHE A 1 85 ? 6.961 4.737 -14.395 1.00 89.38 85 PHE A C 1
ATOM 627 O O . PHE A 1 85 ? 5.789 5.042 -14.604 1.00 89.38 85 PHE A O 1
ATOM 634 N N . LEU A 1 86 ? 7.634 5.170 -13.327 1.00 91.25 86 LEU A N 1
ATOM 635 C CA . LEU A 1 86 ? 7.031 6.071 -12.357 1.00 91.25 86 LEU A CA 1
ATOM 636 C C . LEU A 1 86 ? 6.583 7.376 -13.028 1.00 91.25 86 LEU A C 1
ATOM 638 O O . LEU A 1 86 ? 5.452 7.803 -12.824 1.00 91.25 86 LEU A O 1
ATOM 642 N N . GLY A 1 87 ? 7.435 7.981 -13.856 1.00 92.19 87 GLY A N 1
ATOM 643 C CA . GLY A 1 87 ? 7.112 9.194 -14.601 1.00 92.19 87 GLY A CA 1
ATOM 644 C C . GLY A 1 87 ? 5.934 9.003 -15.556 1.00 92.19 87 GLY A C 1
ATOM 645 O O . GLY A 1 87 ? 5.026 9.832 -15.572 1.00 92.19 87 GLY A O 1
ATOM 646 N N . ALA A 1 88 ? 5.901 7.890 -16.292 1.00 91.81 88 ALA A N 1
ATOM 647 C CA . ALA A 1 88 ? 4.806 7.565 -17.204 1.00 91.81 88 ALA A CA 1
ATOM 648 C C . ALA A 1 88 ? 3.466 7.394 -16.471 1.00 91.81 88 ALA A C 1
ATOM 650 O O . ALA A 1 88 ? 2.460 7.947 -16.909 1.00 91.81 88 ALA A O 1
ATOM 651 N N . ILE A 1 89 ? 3.454 6.682 -15.336 1.00 91.44 89 ILE A N 1
ATOM 652 C CA . ILE A 1 89 ? 2.239 6.484 -14.533 1.00 91.44 89 ILE A CA 1
ATOM 653 C C . ILE A 1 89 ? 1.779 7.810 -13.917 1.00 91.44 89 ILE A C 1
ATOM 655 O O . ILE A 1 89 ? 0.605 8.145 -13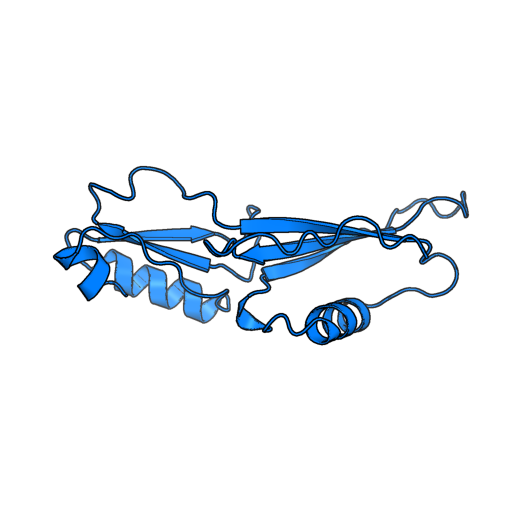.985 1.00 91.44 89 ILE A O 1
ATOM 659 N N . LEU A 1 90 ? 2.681 8.613 -13.348 1.00 91.00 90 LEU A N 1
ATOM 660 C CA . LEU A 1 90 ? 2.298 9.923 -12.806 1.00 91.00 90 LEU A CA 1
ATOM 661 C C . LEU A 1 90 ? 1.804 10.879 -13.909 1.00 91.00 90 LEU A C 1
ATOM 663 O O . LEU A 1 90 ? 0.951 11.730 -13.658 1.00 91.00 90 LEU A O 1
ATOM 667 N N . GLY A 1 91 ? 2.284 10.702 -15.144 1.00 93.12 91 GLY A N 1
ATOM 668 C CA . GLY A 1 91 ? 1.801 11.402 -16.332 1.00 93.12 91 GLY A CA 1
ATOM 669 C C . GLY A 1 91 ? 0.336 11.119 -16.688 1.00 93.12 91 GLY A C 1
ATOM 670 O O . GLY A 1 91 ? -0.269 11.932 -17.383 1.00 93.12 91 GLY A O 1
ATOM 671 N N . THR A 1 92 ? -0.269 10.035 -16.182 1.00 91.44 92 THR A N 1
ATOM 672 C CA . T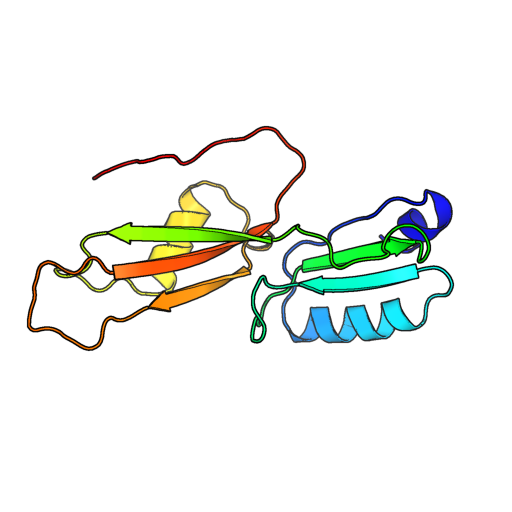HR A 1 92 ? -1.711 9.747 -16.344 1.00 91.44 92 THR A CA 1
ATOM 673 C C . THR A 1 92 ? -2.586 10.410 -15.275 1.00 91.44 92 THR A C 1
ATOM 675 O O . THR A 1 92 ? -3.777 10.122 -15.183 1.00 91.44 92 THR A O 1
ATOM 678 N N . CYS A 1 93 ? -2.007 11.306 -14.467 1.00 91.31 93 CYS A N 1
ATOM 679 C CA . CYS A 1 93 ? -2.654 11.987 -13.343 1.00 91.31 93 CYS A CA 1
ATOM 680 C C . CYS A 1 93 ? -3.046 11.074 -12.169 1.00 91.31 93 CYS A C 1
ATOM 682 O O . CYS A 1 93 ? -3.805 11.499 -11.296 1.00 91.31 93 CYS A O 1
ATOM 684 N N . ILE A 1 94 ? -2.499 9.858 -12.086 1.00 89.75 94 ILE A N 1
ATOM 685 C CA . ILE A 1 94 ? -2.598 9.049 -10.868 1.00 89.75 94 ILE A CA 1
ATOM 686 C C . ILE A 1 94 ? -1.684 9.656 -9.800 1.00 89.75 94 ILE A C 1
ATOM 688 O O . ILE A 1 94 ? -0.486 9.850 -10.014 1.00 89.75 94 ILE A O 1
ATOM 692 N N . ALA A 1 95 ? -2.243 9.952 -8.628 1.00 91.12 95 ALA A N 1
ATOM 693 C CA . ALA A 1 95 ? -1.476 10.504 -7.519 1.00 91.12 95 ALA A CA 1
ATOM 694 C C . ALA A 1 95 ? -0.484 9.465 -6.955 1.00 91.12 95 ALA A C 1
ATOM 696 O O . ALA A 1 95 ? -0.784 8.272 -6.865 1.00 91.12 95 ALA A O 1
ATOM 697 N N . ARG A 1 96 ? 0.714 9.901 -6.541 1.00 91.31 96 ARG A N 1
ATOM 698 C CA . ARG A 1 96 ? 1.806 9.001 -6.107 1.00 91.31 96 ARG A CA 1
ATOM 699 C C . ARG A 1 96 ? 1.423 8.145 -4.901 1.00 91.31 96 ARG A C 1
ATOM 701 O O . ARG A 1 96 ? 1.932 7.035 -4.730 1.00 91.31 96 ARG A O 1
ATOM 708 N N . GLU A 1 97 ? 0.564 8.664 -4.043 1.00 93.06 97 GLU A N 1
ATOM 709 C CA . GLU A 1 97 ? 0.007 7.994 -2.880 1.00 93.06 97 GLU A CA 1
ATOM 710 C C . GLU A 1 97 ? -0.962 6.861 -3.248 1.00 93.06 97 GLU A C 1
ATOM 712 O O . GLU A 1 97 ? -1.105 5.931 -2.467 1.00 93.06 97 GLU A O 1
ATOM 717 N N . LYS A 1 98 ? -1.539 6.838 -4.455 1.00 92.50 98 LYS A N 1
ATOM 718 C CA . LYS A 1 98 ? -2.382 5.724 -4.934 1.00 92.50 98 LYS A CA 1
ATOM 719 C C . LYS A 1 98 ? -1.581 4.542 -5.482 1.00 92.50 98 LYS A C 1
ATOM 721 O O . LYS A 1 98 ? -2.148 3.479 -5.723 1.00 92.50 98 LYS A O 1
ATOM 726 N N . LEU A 1 99 ? -0.267 4.714 -5.639 1.00 93.69 99 LEU A N 1
ATOM 727 C CA . LEU A 1 99 ? 0.638 3.714 -6.199 1.00 93.69 99 LEU A CA 1
ATOM 728 C C . LEU A 1 99 ? 1.436 2.998 -5.112 1.00 93.69 99 LEU A C 1
ATOM 730 O O . LEU A 1 99 ? 2.161 3.629 -4.345 1.00 93.69 99 LEU A O 1
ATOM 734 N N . GLY A 1 100 ? 1.382 1.676 -5.105 1.00 93.00 100 GLY A N 1
ATOM 735 C CA . GLY A 1 100 ? 2.246 0.826 -4.299 1.00 93.00 100 GLY A CA 1
ATOM 736 C C . GLY A 1 100 ? 3.635 0.672 -4.909 1.00 93.00 100 GLY A C 1
ATOM 737 O O . GLY A 1 100 ? 4.201 1.607 -5.495 1.00 93.00 100 GLY A O 1
ATOM 738 N N . ASP A 1 101 ? 4.188 -0.522 -4.748 1.00 92.69 101 ASP A N 1
ATOM 739 C CA . ASP A 1 101 ? 5.498 -0.857 -5.284 1.00 92.69 101 ASP A CA 1
ATOM 740 C C . ASP A 1 101 ? 5.434 -1.069 -6.796 1.00 92.69 101 ASP A C 1
ATOM 742 O O . ASP A 1 101 ? 4.411 -1.468 -7.362 1.00 92.69 101 ASP A O 1
ATOM 746 N N . ILE A 1 102 ? 6.559 -0.788 -7.446 1.00 91.44 102 ILE A N 1
ATOM 747 C CA . ILE A 1 102 ? 6.759 -1.008 -8.872 1.00 91.44 102 ILE A CA 1
ATOM 748 C C . ILE A 1 102 ? 7.836 -2.077 -9.008 1.00 91.44 102 ILE A C 1
ATOM 750 O O . ILE A 1 102 ? 9.001 -1.841 -8.682 1.00 91.44 102 ILE A O 1
ATOM 754 N N . ILE A 1 103 ? 7.434 -3.245 -9.496 1.00 89.31 103 ILE A N 1
ATOM 755 C CA . ILE A 1 103 ? 8.299 -4.409 -9.657 1.00 89.31 103 ILE A CA 1
ATOM 756 C C . ILE A 1 103 ? 8.729 -4.495 -11.118 1.00 89.31 103 ILE A C 1
ATOM 758 O O . ILE A 1 103 ? 7.891 -4.644 -12.009 1.00 89.31 103 ILE A O 1
ATOM 762 N N . LEU A 1 104 ? 10.040 -4.430 -11.344 1.00 86.00 104 LEU A N 1
ATOM 763 C CA . LEU A 1 104 ? 10.663 -4.658 -12.645 1.00 86.00 104 LEU A CA 1
ATOM 764 C C . LEU A 1 104 ? 11.069 -6.125 -12.755 1.00 86.00 104 LEU A C 1
ATOM 766 O O . LEU A 1 104 ? 11.874 -6.599 -11.954 1.00 86.00 104 LEU A O 1
ATOM 770 N N . GLN A 1 105 ? 10.526 -6.837 -13.741 1.00 78.25 105 GLN A N 1
ATOM 771 C CA . GLN A 1 105 ? 10.979 -8.186 -14.065 1.00 78.25 105 GLN A CA 1
ATOM 772 C C . GLN A 1 105 ? 11.961 -8.117 -15.234 1.00 78.25 105 GLN A C 1
ATOM 774 O O . GLN A 1 105 ? 11.605 -7.748 -16.354 1.00 78.25 105 GLN A O 1
ATOM 779 N N . TRP A 1 106 ? 13.213 -8.480 -14.965 1.00 64.69 106 TRP A N 1
ATOM 780 C CA . TRP A 1 106 ? 14.217 -8.693 -15.999 1.00 64.69 106 TRP A CA 1
ATOM 781 C C . TRP A 1 106 ? 14.181 -10.171 -16.382 1.00 64.69 106 TRP A C 1
ATOM 783 O O . TRP A 1 106 ? 14.405 -11.032 -15.536 1.00 64.69 106 TRP A O 1
ATOM 793 N N . ALA A 1 107 ? 13.869 -10.483 -17.639 1.00 54.19 107 ALA A N 1
ATOM 794 C CA . ALA A 1 107 ? 14.034 -11.842 -18.133 1.00 54.19 107 ALA A CA 1
ATOM 795 C C . ALA A 1 107 ? 15.539 -12.118 -18.293 1.00 54.19 107 ALA A C 1
ATOM 797 O O . ALA A 1 107 ? 16.188 -11.525 -19.154 1.00 54.19 107 ALA A O 1
ATOM 798 N N . GLU A 1 108 ? 16.103 -12.996 -17.462 1.00 45.25 108 GLU A N 1
ATOM 799 C CA . GLU A 1 108 ? 17.510 -13.417 -17.536 1.00 45.25 108 GLU A CA 1
ATOM 800 C C . GLU A 1 108 ? 17.759 -14.438 -18.660 1.00 45.25 108 GLU A C 1
ATOM 802 O O . GLU A 1 108 ? 18.350 -15.475 -18.413 1.00 45.25 108 GLU A O 1
ATOM 807 N N . HIS A 1 109 ? 17.306 -14.187 -19.892 1.00 43.88 109 HIS A N 1
ATOM 808 C CA . HIS A 1 109 ? 17.768 -14.913 -21.086 1.00 43.88 109 HIS A CA 1
ATOM 809 C C . HIS A 1 109 ? 17.690 -13.975 -22.296 1.00 43.88 109 HIS A C 1
ATOM 811 O O . HIS A 1 109 ? 16.621 -13.732 -22.850 1.00 43.88 109 HIS A O 1
ATOM 817 N N . ALA A 1 110 ? 18.839 -13.410 -22.668 1.00 45.09 110 ALA A N 1
ATOM 818 C CA . ALA A 1 110 ? 18.997 -12.389 -23.702 1.00 45.09 110 ALA A CA 1
ATOM 819 C C . ALA A 1 110 ? 19.377 -12.966 -25.081 1.00 45.09 110 ALA A C 1
ATOM 821 O O . ALA A 1 110 ? 20.051 -12.290 -25.853 1.00 45.09 110 ALA A O 1
ATOM 822 N N . ASP A 1 111 ? 18.945 -14.189 -25.397 1.00 47.50 111 ASP A N 1
ATOM 823 C CA . ASP A 1 111 ? 19.192 -14.798 -26.716 1.00 47.50 111 ASP A CA 1
ATOM 824 C C . ASP A 1 111 ? 17.990 -14.667 -27.664 1.00 47.50 111 ASP A C 1
ATOM 826 O O . ASP A 1 111 ? 18.093 -14.964 -28.853 1.00 47.50 111 ASP A O 1
ATOM 830 N N . ASP A 1 112 ? 16.858 -14.166 -27.164 1.00 45.59 112 ASP A N 1
ATOM 831 C CA . ASP A 1 112 ? 15.652 -13.949 -27.953 1.00 45.59 112 ASP A CA 1
ATOM 832 C C . ASP A 1 112 ? 15.207 -12.483 -27.841 1.00 45.59 112 ASP A C 1
ATOM 834 O O . ASP A 1 112 ? 14.616 -12.048 -26.851 1.00 45.59 112 ASP A O 1
ATOM 838 N N . TYR A 1 113 ? 15.502 -11.697 -28.882 1.00 50.12 113 TYR A N 1
ATOM 839 C CA . TYR A 1 113 ? 15.119 -10.282 -29.027 1.00 50.12 113 TYR A CA 1
ATOM 840 C C . TYR A 1 113 ? 13.591 -10.048 -29.029 1.00 50.12 113 TYR A C 1
ATOM 842 O O . TYR A 1 113 ? 13.145 -8.910 -29.188 1.00 50.12 113 TYR A O 1
ATOM 850 N N . SER A 1 114 ? 12.780 -11.100 -28.872 1.00 45.03 114 SER A N 1
ATOM 851 C CA . SER A 1 114 ? 11.319 -11.050 -28.917 1.00 45.03 114 SER A CA 1
ATOM 852 C C . SER A 1 114 ? 10.616 -11.094 -27.548 1.00 45.03 114 SER A C 1
ATOM 854 O O . SER A 1 114 ? 9.401 -10.889 -27.492 1.00 45.03 114 SER A O 1
ATOM 856 N N . LEU A 1 115 ? 11.332 -11.268 -26.426 1.00 44.94 115 LEU A N 1
ATOM 857 C CA . LEU A 1 115 ? 10.702 -11.253 -25.098 1.00 44.94 115 LEU A CA 1
ATOM 858 C C . LEU A 1 115 ? 10.468 -9.825 -24.580 1.00 44.94 115 LEU A C 1
ATOM 860 O O . LEU A 1 115 ? 11.367 -9.138 -24.090 1.00 44.94 115 LEU A O 1
ATOM 864 N N . GLY A 1 116 ? 9.211 -9.388 -24.669 1.00 49.44 116 GLY A N 1
ATOM 865 C CA . GLY A 1 116 ? 8.731 -8.168 -24.029 1.00 49.44 116 GLY A CA 1
ATOM 866 C C . GLY A 1 116 ? 8.960 -8.204 -22.516 1.00 49.44 116 GLY A C 1
ATOM 867 O O . GLY A 1 116 ? 8.738 -9.226 -21.868 1.00 49.44 116 GLY A O 1
ATOM 868 N N . ARG A 1 117 ? 9.414 -7.085 -21.942 1.00 52.06 117 ARG A N 1
ATOM 869 C CA . ARG A 1 117 ? 9.589 -6.973 -20.483 1.00 52.06 117 ARG A CA 1
ATOM 870 C C . ARG A 1 117 ? 8.262 -6.596 -19.839 1.00 52.06 117 ARG A C 1
ATOM 872 O O . ARG A 1 117 ? 7.454 -5.909 -20.465 1.00 52.06 117 ARG A O 1
ATOM 879 N N . SER A 1 118 ? 8.052 -7.048 -18.608 1.00 53.16 118 SER A N 1
ATOM 880 C CA . SER A 1 118 ? 6.847 -6.806 -17.817 1.00 53.16 118 SER A CA 1
ATOM 881 C C . SER A 1 118 ? 7.165 -5.989 -16.562 1.00 53.16 118 SER A C 1
ATOM 883 O O . SER A 1 118 ? 8.195 -6.171 -15.908 1.00 53.16 118 SER A O 1
ATOM 885 N N . LEU A 1 119 ? 6.256 -5.088 -16.211 1.00 58.81 119 LEU A N 1
ATOM 886 C CA . LEU A 1 119 ? 6.281 -4.316 -14.976 1.00 58.81 119 LEU A CA 1
ATOM 887 C C . LEU A 1 119 ? 4.962 -4.509 -14.247 1.00 58.81 119 LEU A C 1
ATOM 889 O O . LEU A 1 119 ? 3.914 -4.248 -14.824 1.00 58.81 119 LEU A O 1
ATOM 893 N N . SER A 1 120 ? 5.011 -4.899 -12.973 1.00 59.41 120 SER A N 1
ATOM 894 C CA . SER A 1 120 ? 3.822 -4.884 -12.123 1.00 59.41 120 SER A CA 1
ATOM 895 C C . SER A 1 120 ? 3.856 -3.662 -11.210 1.00 59.41 120 SER A C 1
ATOM 897 O O . SER A 1 120 ? 4.687 -3.596 -10.307 1.00 59.41 120 SER A O 1
ATOM 899 N N . ALA A 1 121 ? 2.938 -2.722 -11.412 1.00 67.62 121 ALA A N 1
ATOM 900 C CA . ALA A 1 121 ? 2.598 -1.708 -10.417 1.00 67.62 121 ALA A CA 1
ATOM 901 C C . ALA A 1 121 ? 1.394 -2.180 -9.589 1.00 67.62 121 ALA A C 1
ATOM 903 O O . ALA A 1 121 ? 0.639 -3.056 -10.021 1.00 67.62 121 ALA A O 1
ATOM 904 N N . LYS A 1 122 ? 1.212 -1.6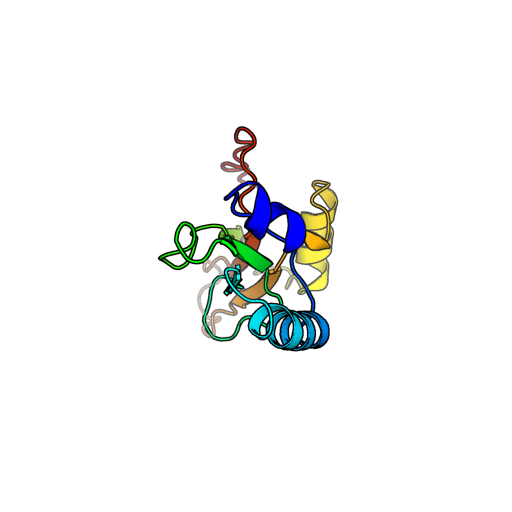28 -8.389 1.00 75.25 122 LYS A N 1
ATOM 905 C CA . LYS A 1 122 ? 0.042 -1.901 -7.546 1.00 75.25 122 LYS A CA 1
ATOM 906 C C . LYS A 1 122 ? -0.762 -0.622 -7.360 1.00 75.25 122 LYS A C 1
ATOM 908 O O . LYS A 1 122 ? -0.186 0.401 -7.008 1.00 75.25 122 LYS A O 1
ATOM 913 N N . GLU A 1 123 ? -2.067 -0.676 -7.589 1.00 72.50 123 GLU A N 1
ATOM 914 C CA . GLU A 1 123 ? -2.964 0.479 -7.473 1.00 72.50 123 GLU A CA 1
ATOM 915 C C . GLU A 1 123 ? -4.104 0.176 -6.497 1.00 72.50 123 GLU A C 1
ATOM 917 O O . GLU A 1 123 ? -4.586 -0.959 -6.417 1.00 72.50 123 GLU A O 1
ATOM 922 N N . GLY A 1 124 ? -4.514 1.182 -5.723 1.00 66.44 124 GLY A N 1
ATOM 923 C CA . GLY A 1 124 ? -5.668 1.078 -4.837 1.00 66.44 124 GLY A CA 1
ATOM 924 C C . GLY A 1 124 ? -6.967 1.062 -5.643 1.00 66.44 124 GLY A C 1
ATOM 925 O O . GLY A 1 124 ? -7.207 1.959 -6.444 1.00 66.44 124 GLY A O 1
ATOM 926 N N . LYS A 1 125 ? -7.827 0.063 -5.428 1.00 65.81 125 LYS A N 1
ATOM 927 C CA . LYS A 1 125 ? -9.174 0.030 -6.008 1.00 65.81 125 LYS A CA 1
ATOM 928 C C . LYS A 1 125 ? -10.040 1.068 -5.293 1.00 65.81 125 LYS A C 1
ATOM 930 O O . LYS A 1 125 ? -10.422 0.867 -4.142 1.00 65.81 125 LYS A O 1
ATOM 935 N N . GLU A 1 126 ? -10.376 2.161 -5.967 1.00 50.81 126 GLU A N 1
ATOM 936 C CA . GLU A 1 126 ? -11.405 3.088 -5.493 1.00 50.81 126 GLU A CA 1
ATOM 937 C C . GLU A 1 126 ? -12.775 2.688 -6.047 1.00 50.81 126 GLU A C 1
ATOM 939 O O . GLU A 1 126 ? -12.892 2.264 -7.195 1.00 50.81 126 GLU A O 1
ATOM 944 N N . GLY A 1 127 ? -13.830 2.820 -5.239 1.00 41.12 127 GLY A N 1
ATOM 945 C CA . GLY A 1 127 ? -15.218 2.553 -5.634 1.00 41.12 127 GLY A CA 1
ATOM 946 C C . GLY A 1 127 ? -15.805 3.588 -6.603 1.00 41.12 127 GLY A C 1
ATOM 947 O O . GLY A 1 127 ? -16.902 4.081 -6.361 1.00 41.12 127 GLY A O 1
ATOM 948 N N . CYS A 1 128 ? -15.085 3.934 -7.671 1.00 28.58 128 CYS A N 1
ATOM 949 C CA . CYS A 1 128 ? -15.505 4.866 -8.714 1.00 28.58 128 CYS A CA 1
ATOM 950 C C . CYS A 1 128 ? -15.356 4.198 -10.092 1.00 28.58 128 CYS A C 1
ATOM 952 O O . CYS A 1 128 ? -14.389 3.478 -10.339 1.00 28.58 128 CYS A O 1
ATOM 954 N N . GLU A 1 129 ? -16.350 4.377 -10.963 1.00 29.28 129 GLU A N 1
ATOM 955 C CA . GLU A 1 129 ? -16.484 3.675 -12.241 1.00 29.28 129 GLU A CA 1
ATOM 956 C C . GLU A 1 129 ? -15.226 3.762 -13.122 1.00 29.28 129 GLU A C 1
ATOM 958 O O . GLU A 1 129 ? -14.741 4.829 -13.485 1.00 29.28 129 GLU A O 1
ATOM 963 N N . SER A 1 130 ? -14.741 2.570 -13.468 1.00 31.22 130 SER A N 1
ATOM 964 C CA . SER A 1 130 ? -13.758 2.210 -14.488 1.00 31.22 130 SER A CA 1
ATOM 965 C C . SER A 1 130 ? -13.390 3.306 -15.506 1.00 31.22 130 SER A C 1
ATOM 967 O O . SER A 1 130 ? -14.132 3.593 -16.446 1.00 31.22 130 SER A O 1
ATOM 969 N N . HIS A 1 131 ? -12.151 3.793 -15.435 1.00 31.38 131 HIS A N 1
ATOM 970 C CA . HIS A 1 131 ? -11.371 4.058 -16.643 1.00 31.38 131 HIS A CA 1
ATOM 971 C C . HIS A 1 131 ? -10.430 2.882 -16.861 1.00 31.38 131 HIS A C 1
ATOM 973 O O . HIS A 1 131 ? -9.346 2.766 -16.300 1.00 31.38 131 HIS A O 1
ATOM 979 N N . ARG A 1 132 ? -10.939 1.940 -17.654 1.00 28.91 132 ARG A N 1
ATOM 980 C CA . ARG A 1 132 ? -10.215 0.794 -18.181 1.00 28.91 132 ARG A CA 1
ATOM 981 C C . ARG A 1 132 ? -9.120 1.337 -19.107 1.00 28.91 132 ARG A C 1
ATOM 983 O O . ARG A 1 132 ? -9.401 1.684 -20.249 1.00 28.91 132 ARG A O 1
ATOM 990 N N . LEU A 1 133 ? -7.878 1.406 -18.628 1.00 36.50 133 LEU A N 1
ATOM 991 C CA . LEU A 1 133 ? -6.694 1.456 -19.492 1.00 36.50 133 LEU A CA 1
ATOM 992 C C . LEU A 1 133 ? -6.541 0.073 -20.144 1.00 36.50 133 LEU A C 1
ATOM 994 O O . LEU A 1 133 ? -5.682 -0.724 -19.785 1.00 36.50 133 LEU A O 1
ATOM 998 N N . SER A 1 134 ? -7.468 -0.253 -21.043 1.00 34.94 134 SER A N 1
ATOM 999 C CA . SER A 1 134 ? -7.339 -1.370 -21.970 1.00 34.94 134 SER A CA 1
ATOM 1000 C C . SER A 1 134 ? -6.511 -0.913 -23.163 1.00 34.94 134 SER A C 1
ATOM 1002 O O . SER A 1 134 ? -6.896 0.030 -23.849 1.00 34.94 134 SER A O 1
ATOM 1004 N N . ASP A 1 135 ? -5.410 -1.623 -23.395 1.00 35.28 135 ASP A N 1
ATOM 1005 C CA . ASP A 1 135 ? -4.812 -1.843 -24.709 1.00 35.28 135 ASP A CA 1
ATOM 1006 C C . ASP A 1 135 ? -4.548 -0.599 -25.565 1.00 35.28 135 ASP A C 1
ATOM 1008 O O . ASP A 1 135 ? -5.075 -0.457 -26.667 1.00 35.28 135 ASP A O 1
ATOM 1012 N N . HIS A 1 136 ? -3.614 0.248 -25.136 1.00 28.72 136 HIS A N 1
ATOM 1013 C CA . HIS A 1 136 ? -2.820 0.982 -26.118 1.00 28.72 136 HIS A CA 1
ATOM 1014 C C . HIS A 1 136 ? -1.594 0.145 -26.488 1.00 28.72 136 HIS A C 1
ATOM 1016 O O . HIS A 1 136 ? -0.527 0.266 -25.891 1.00 28.72 136 HIS A O 1
ATOM 1022 N N . ARG A 1 137 ? -1.776 -0.727 -27.493 1.00 27.16 137 ARG A N 1
ATOM 1023 C CA . ARG A 1 137 ? -0.669 -1.169 -28.350 1.00 27.16 137 ARG A CA 1
ATOM 1024 C C . ARG A 1 137 ? -0.039 0.082 -28.967 1.00 27.16 137 ARG A C 1
ATOM 1026 O O . ARG A 1 137 ? -0.707 0.776 -29.733 1.00 27.16 137 ARG A O 1
ATOM 1033 N N . LEU A 1 138 ? 1.217 0.337 -28.624 1.00 33.31 138 LEU A N 1
ATOM 1034 C CA . LEU A 1 138 ? 2.166 1.021 -29.499 1.00 33.31 138 LEU A CA 1
ATOM 1035 C C . LEU A 1 138 ? 2.994 -0.048 -30.212 1.00 33.31 138 LEU A C 1
ATOM 1037 O O . LEU A 1 138 ? 3.357 -1.040 -29.536 1.00 33.31 138 LEU A O 1
#

Secondary structure (DSSP, 8-state):
-HHHHHHH---EEPPPBPHHHHHHHHHHHTTSTTEEEEEE-SSTT-SSBEEEEEETTT--S----EEEEEEEE--SSSPPPHHHHHHHHHTTT--GGGEEEEEEE--S-TT-TT--EEEEEEEE--SS----------

Radius of gyration: 17.94 Å; chains: 1; bounding box: 40×27×50 Å

pLDDT: mean 79.78, std 20.39, range [27.16, 97.62]

InterPro domains:
  IPR012677 Nucleotide-binding alpha-beta plait domain superfamily [G3DSA:3.30.70.330] (63-113)
  IPR048443 Ribosome-associated protein quality control protein P2, N-terminal domain [PF21278] (1-58)